Protein AF-X1PYW3-F1 (afdb_monomer)

Foldseek 3Di:
DCCVPVVVVCLVVPPNPVVVVVVVVCCVVPVVVVVVVVVVLCVVQVDAQLSSQCVVPVPCRNVVRVVVVVVVVVVVVVVVVVVVVVVVVVVVVVVD

Sequence (96 aa):
MGNLWRFPYMAGQNGGGTFVLTYAICILALGIPLYVLEASAGKLANRGPVGLFRLINTRWGPWAGWFLVVMTIAIMSYYLVVSGWTLGYAVDAIRG

Structure (mmCIF, N/CA/C/O backbone):
data_AF-X1PYW3-F1
#
_entry.id   AF-X1PYW3-F1
#
loop_
_atom_site.group_PDB
_atom_site.id
_atom_site.type_symbol
_atom_site.label_atom_id
_atom_site.label_alt_id
_atom_site.label_comp_id
_atom_site.label_asym_id
_atom_site.label_entity_id
_atom_site.label_seq_id
_atom_site.pdbx_PDB_ins_code
_atom_site.Cartn_x
_atom_site.Cartn_y
_atom_site.Cartn_z
_atom_site.occupancy
_atom_site.B_iso_or_equiv
_atom_site.auth_seq_id
_atom_site.auth_comp_id
_atom_site.auth_asym_id
_atom_site.auth_atom_id
_atom_site.pdbx_PDB_model_num
ATOM 1 N N . MET A 1 1 ? 1.801 -4.412 -7.876 1.00 48.12 1 MET A N 1
ATOM 2 C CA . MET A 1 1 ? 2.207 -3.920 -9.215 1.00 48.12 1 MET A CA 1
ATOM 3 C C . MET A 1 1 ? 2.163 -2.390 -9.371 1.00 48.12 1 MET A C 1
ATOM 5 O O . MET A 1 1 ? 2.940 -1.873 -10.157 1.00 48.12 1 MET A O 1
ATOM 9 N N . GLY A 1 2 ? 1.342 -1.626 -8.628 1.00 47.88 2 GLY A N 1
ATOM 10 C CA . GLY A 1 2 ? 1.280 -0.153 -8.777 1.00 47.88 2 GLY A CA 1
ATOM 11 C C . GLY A 1 2 ? 2.558 0.618 -8.395 1.00 47.88 2 GLY A C 1
ATOM 12 O O . GLY A 1 2 ? 2.922 1.573 -9.078 1.00 47.88 2 GLY A O 1
ATOM 13 N N . ASN A 1 3 ? 3.286 0.163 -7.368 1.00 56.47 3 ASN A N 1
ATOM 14 C CA . ASN A 1 3 ? 4.542 0.791 -6.928 1.00 56.47 3 ASN A CA 1
ATOM 15 C C . ASN A 1 3 ? 5.734 0.538 -7.870 1.00 56.47 3 ASN A C 1
ATOM 17 O O . ASN A 1 3 ? 6.749 1.208 -7.746 1.00 56.47 3 ASN A O 1
ATOM 21 N N . LEU A 1 4 ? 5.628 -0.418 -8.798 1.00 51.53 4 LEU A N 1
ATOM 22 C CA . LEU A 1 4 ? 6.718 -0.772 -9.714 1.00 51.53 4 LEU A CA 1
ATOM 23 C C . LEU A 1 4 ? 6.777 0.137 -10.945 1.00 51.53 4 LEU A C 1
ATOM 25 O O . LEU A 1 4 ? 7.861 0.356 -11.469 1.00 51.53 4 LEU A O 1
ATOM 29 N N . TRP A 1 5 ? 5.642 0.693 -11.387 1.00 53.88 5 TRP A N 1
ATOM 30 C CA . TRP A 1 5 ? 5.607 1.505 -12.611 1.00 53.88 5 TRP A CA 1
ATOM 31 C C . TRP A 1 5 ? 5.042 2.915 -12.416 1.00 53.88 5 TRP A C 1
ATOM 33 O O . TRP A 1 5 ? 5.574 3.872 -12.973 1.00 53.88 5 TRP A O 1
ATOM 43 N N . ARG A 1 6 ? 4.029 3.099 -11.557 1.00 58.44 6 ARG A N 1
ATOM 44 C CA . ARG A 1 6 ? 3.418 4.423 -11.340 1.00 58.44 6 ARG A CA 1
ATOM 45 C C . ARG A 1 6 ? 4.273 5.327 -10.449 1.00 58.44 6 ARG A C 1
ATOM 47 O O . ARG A 1 6 ? 4.331 6.531 -10.678 1.00 58.44 6 ARG A O 1
ATOM 54 N N . PHE A 1 7 ? 4.957 4.740 -9.469 1.00 63.22 7 PHE A N 1
ATOM 55 C CA . PHE A 1 7 ? 5.861 5.446 -8.560 1.00 63.22 7 PHE A CA 1
ATOM 56 C C . PHE A 1 7 ? 7.082 6.067 -9.272 1.00 63.22 7 PHE A C 1
ATOM 58 O O . PHE A 1 7 ? 7.262 7.278 -9.144 1.00 63.22 7 PHE A O 1
ATOM 65 N N . PRO A 1 8 ? 7.871 5.328 -10.084 1.00 53.62 8 PRO A N 1
ATOM 66 C CA . PRO A 1 8 ? 8.991 5.929 -10.814 1.00 53.62 8 PRO A CA 1
ATOM 67 C C . PRO A 1 8 ? 8.530 6.921 -11.891 1.00 53.62 8 PRO A C 1
ATOM 69 O O . PRO A 1 8 ? 9.201 7.923 -12.117 1.00 53.62 8 PRO A O 1
ATOM 72 N N . TYR A 1 9 ? 7.365 6.700 -12.512 1.00 55.94 9 TYR A N 1
ATOM 73 C CA . TYR A 1 9 ? 6.805 7.621 -13.506 1.00 55.94 9 TYR A CA 1
ATOM 74 C C . TYR A 1 9 ? 6.397 8.974 -12.899 1.00 55.94 9 TYR A C 1
ATOM 76 O O . TYR A 1 9 ? 6.684 10.022 -13.479 1.00 55.94 9 TYR A O 1
ATOM 84 N N . MET A 1 10 ? 5.775 8.973 -11.712 1.00 60.19 10 MET A N 1
ATOM 85 C CA . MET A 1 10 ? 5.452 10.218 -11.006 1.00 60.19 10 MET A CA 1
ATOM 86 C C . MET A 1 10 ? 6.690 10.890 -10.407 1.00 60.19 10 MET A C 1
ATOM 88 O O . MET A 1 10 ? 6.781 12.117 -10.462 1.00 60.19 10 MET A O 1
ATOM 92 N N . ALA A 1 11 ? 7.653 10.111 -9.902 1.00 60.97 11 ALA A N 1
ATOM 93 C CA . ALA A 1 11 ? 8.926 10.637 -9.419 1.00 60.97 11 ALA A CA 1
ATOM 94 C C . ALA A 1 11 ? 9.726 11.301 -10.550 1.00 60.97 11 ALA A C 1
ATOM 96 O O . ALA A 1 11 ? 10.230 12.402 -10.365 1.00 60.97 11 ALA A O 1
ATOM 97 N N . GLY A 1 12 ? 9.776 10.700 -11.743 1.00 59.09 12 GLY A N 1
ATOM 98 C CA . GLY A 1 12 ? 10.476 11.267 -12.898 1.00 59.09 12 GLY A CA 1
ATOM 99 C C . GLY A 1 12 ? 9.906 12.606 -13.382 1.00 59.09 12 GLY A C 1
ATOM 100 O O . GLY A 1 12 ? 10.674 13.490 -13.746 1.00 59.09 12 GLY A O 1
ATOM 101 N N . GLN A 1 13 ? 8.581 12.792 -13.344 1.00 62.16 13 GLN A N 1
ATOM 102 C CA . GLN A 1 13 ? 7.936 14.029 -13.816 1.00 62.16 13 GLN A CA 1
ATOM 103 C C . GLN A 1 13 ? 7.871 15.159 -12.780 1.00 62.16 13 GLN A C 1
ATOM 105 O O . GLN A 1 13 ? 7.817 16.321 -13.166 1.00 62.16 13 GLN A O 1
ATOM 110 N N . ASN A 1 14 ? 7.891 14.852 -11.478 1.00 63.50 14 ASN A N 1
ATOM 111 C CA . ASN A 1 14 ? 7.700 15.846 -10.409 1.00 63.50 14 ASN A CA 1
ATOM 112 C C . ASN A 1 14 ? 8.997 16.194 -9.655 1.00 63.50 14 ASN A C 1
ATOM 114 O O . ASN A 1 14 ? 8.971 16.489 -8.462 1.00 63.50 14 ASN A O 1
ATOM 118 N N . GLY A 1 15 ? 10.147 16.159 -10.334 1.00 65.19 15 GLY A N 1
ATOM 119 C CA . GLY A 1 15 ? 11.419 16.602 -9.746 1.00 65.19 15 GLY A CA 1
ATOM 120 C C . GLY A 1 15 ? 12.161 15.543 -8.923 1.00 65.19 15 GLY A C 1
ATOM 121 O O . GLY A 1 15 ? 12.962 15.888 -8.056 1.00 65.19 15 GLY A O 1
ATOM 122 N N . GLY A 1 16 ? 11.924 14.255 -9.186 1.00 68.12 16 GLY A N 1
ATOM 123 C CA . GLY A 1 16 ? 12.740 13.139 -8.703 1.00 68.12 16 GLY A CA 1
ATOM 124 C C . GLY A 1 16 ? 12.781 13.031 -7.182 1.00 68.12 16 GLY A C 1
ATOM 125 O O . GLY A 1 16 ? 11.860 12.506 -6.557 1.00 68.12 16 GLY A O 1
ATOM 126 N N . GLY A 1 17 ? 13.871 13.522 -6.588 1.00 66.62 17 GLY A N 1
ATOM 127 C CA . GLY A 1 17 ? 14.163 13.401 -5.158 1.00 66.62 17 GLY A CA 1
ATOM 128 C C . GLY A 1 17 ? 13.184 14.150 -4.252 1.00 66.62 17 GLY A C 1
ATOM 129 O O . GLY A 1 17 ? 12.807 13.625 -3.206 1.00 66.62 17 GLY A O 1
ATOM 130 N N . THR A 1 18 ? 12.708 15.331 -4.660 1.00 74.06 18 THR A N 1
ATOM 131 C CA . THR A 1 18 ? 11.751 16.108 -3.852 1.00 74.06 18 THR A CA 1
ATOM 132 C C . THR A 1 18 ? 10.392 15.414 -3.784 1.00 74.06 18 THR A C 1
ATOM 134 O O . THR A 1 18 ? 9.803 15.324 -2.709 1.00 74.06 18 THR A O 1
ATOM 137 N N . PHE A 1 19 ? 9.933 14.827 -4.895 1.00 75.50 19 PHE A N 1
ATOM 138 C CA . PHE A 1 19 ? 8.694 14.048 -4.926 1.00 75.50 19 PHE A CA 1
ATOM 139 C C . PHE A 1 19 ? 8.762 12.824 -4.009 1.00 75.50 19 PHE A C 1
ATOM 141 O O . PHE A 1 19 ? 7.816 12.560 -3.272 1.00 75.50 19 PHE A O 1
ATOM 148 N N . VAL A 1 20 ? 9.886 12.099 -4.009 1.00 77.19 20 VAL A N 1
ATOM 149 C CA . VAL A 1 20 ? 10.071 10.930 -3.135 1.00 77.19 20 VAL A CA 1
ATOM 150 C C . VAL A 1 20 ? 10.023 11.334 -1.659 1.00 77.19 20 VAL A C 1
ATOM 152 O O . VAL A 1 20 ? 9.387 10.644 -0.863 1.00 77.19 20 VAL A O 1
ATOM 155 N N . LEU A 1 21 ? 10.638 12.463 -1.295 1.00 79.50 21 LEU A N 1
ATOM 156 C CA . LEU A 1 21 ? 10.662 12.944 0.086 1.00 79.50 21 LEU A CA 1
ATOM 157 C C . LEU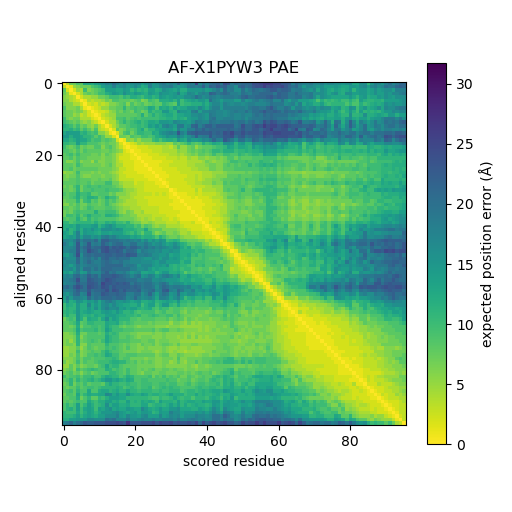 A 1 21 ? 9.267 13.383 0.562 1.00 79.50 21 LEU A C 1
ATOM 159 O O . LEU A 1 21 ? 8.820 12.966 1.630 1.00 79.50 21 LEU A O 1
ATOM 163 N N . THR A 1 22 ? 8.533 14.146 -0.255 1.00 80.38 22 THR A N 1
ATOM 164 C CA . THR A 1 22 ? 7.137 14.517 0.030 1.00 80.38 22 THR A CA 1
ATOM 165 C C . THR A 1 22 ? 6.230 13.287 0.095 1.00 80.38 22 THR A C 1
ATOM 167 O O . THR A 1 22 ? 5.423 13.170 1.014 1.00 80.38 22 THR A O 1
ATOM 170 N N . TYR A 1 23 ? 6.394 12.328 -0.820 1.00 81.62 23 TYR A N 1
ATOM 171 C CA . TYR A 1 23 ? 5.640 11.074 -0.820 1.00 81.62 23 TYR A CA 1
ATOM 172 C C . TYR A 1 23 ? 5.881 10.255 0.454 1.00 81.62 23 TYR A C 1
ATOM 174 O O . TYR A 1 23 ? 4.927 9.758 1.051 1.00 81.62 23 TYR A O 1
ATOM 182 N N . ALA A 1 24 ? 7.133 10.158 0.912 1.00 82.81 24 ALA A N 1
ATOM 183 C CA . ALA A 1 24 ? 7.472 9.471 2.154 1.00 82.81 24 ALA A CA 1
ATOM 184 C C . ALA A 1 24 ? 6.802 10.133 3.368 1.00 82.81 24 ALA A C 1
ATOM 186 O O . ALA A 1 24 ? 6.190 9.440 4.179 1.00 82.81 24 ALA A O 1
ATOM 187 N N . ILE A 1 25 ? 6.838 11.466 3.458 1.00 85.94 25 ILE A N 1
ATOM 188 C CA . ILE A 1 25 ? 6.167 12.212 4.535 1.00 85.94 25 ILE A CA 1
ATOM 189 C C . ILE A 1 25 ? 4.654 11.969 4.498 1.00 85.94 25 ILE A C 1
ATOM 191 O O . ILE A 1 25 ? 4.059 11.669 5.532 1.00 85.94 25 ILE A O 1
ATOM 195 N N . CYS A 1 26 ? 4.025 12.026 3.322 1.00 86.31 26 CYS A N 1
ATOM 196 C CA . CYS A 1 26 ? 2.596 11.749 3.177 1.00 86.31 26 CYS A CA 1
ATOM 197 C C . CYS A 1 26 ? 2.234 10.308 3.565 1.00 86.31 26 CYS A C 1
ATOM 199 O O . CYS A 1 26 ? 1.204 10.090 4.201 1.00 86.31 26 CYS A O 1
ATOM 201 N N . ILE A 1 27 ? 3.067 9.318 3.233 1.00 86.00 27 ILE A N 1
ATOM 202 C CA . ILE A 1 27 ? 2.844 7.932 3.665 1.00 86.00 27 ILE A CA 1
ATOM 203 C C . ILE A 1 27 ? 2.948 7.806 5.181 1.00 86.00 27 ILE A C 1
ATOM 205 O O . ILE A 1 27 ? 2.091 7.166 5.785 1.00 86.00 27 ILE A O 1
ATOM 209 N N . LEU A 1 28 ? 3.966 8.403 5.801 1.00 87.12 28 LEU A N 1
ATOM 210 C CA . LEU A 1 28 ? 4.134 8.335 7.252 1.00 87.12 28 LEU A CA 1
ATOM 211 C C . LEU A 1 28 ? 2.979 9.034 7.982 1.00 87.12 28 LEU A C 1
ATOM 213 O O . LEU A 1 28 ? 2.468 8.507 8.966 1.00 87.12 28 LEU A O 1
ATOM 217 N N . ALA A 1 29 ? 2.545 10.190 7.478 1.00 88.38 29 ALA A N 1
ATOM 218 C CA . ALA A 1 29 ? 1.515 11.008 8.109 1.00 88.38 29 ALA A CA 1
ATOM 219 C C . ALA A 1 29 ? 0.082 10.526 7.844 1.00 88.38 29 ALA A C 1
ATOM 221 O O . ALA A 1 29 ? -0.774 10.695 8.704 1.00 88.38 29 ALA A O 1
ATOM 222 N N . LEU A 1 30 ? -0.206 9.960 6.667 1.00 86.81 30 LEU A N 1
ATOM 223 C CA . LEU A 1 30 ? -1.561 9.555 6.273 1.00 86.81 30 LEU A CA 1
ATOM 224 C C . LEU A 1 30 ? -1.658 8.059 6.000 1.00 86.81 30 LEU A C 1
ATOM 226 O O . LEU A 1 30 ? -2.550 7.405 6.527 1.00 86.81 30 LEU A O 1
ATOM 230 N N . GLY A 1 31 ? -0.735 7.501 5.219 1.00 86.31 31 GLY A N 1
ATOM 231 C CA . GLY A 1 31 ? -0.779 6.094 4.809 1.00 86.31 31 GLY A CA 1
ATOM 232 C C . GLY A 1 31 ? -0.739 5.117 5.985 1.00 86.31 31 GLY A C 1
ATOM 233 O O . GLY A 1 31 ? -1.608 4.255 6.098 1.00 86.31 31 GLY A O 1
ATOM 234 N N . ILE A 1 32 ? 0.238 5.270 6.883 1.00 87.56 32 ILE A N 1
ATOM 235 C CA . ILE A 1 32 ? 0.382 4.412 8.067 1.00 87.56 32 ILE A CA 1
ATOM 236 C C . ILE A 1 32 ? -0.832 4.513 9.001 1.00 87.56 32 ILE A C 1
ATOM 238 O O . ILE A 1 32 ? -1.395 3.464 9.319 1.00 87.56 32 ILE A O 1
ATOM 242 N N . PRO A 1 33 ? -1.279 5.705 9.449 1.00 85.56 33 PRO A N 1
ATOM 243 C CA . PRO A 1 33 ? -2.426 5.773 10.348 1.00 85.56 33 PRO A CA 1
ATOM 244 C C . PRO A 1 33 ? -3.716 5.270 9.697 1.00 85.56 33 PRO A C 1
ATOM 246 O O . PRO A 1 33 ? -4.467 4.564 10.364 1.00 85.56 33 PRO A O 1
ATOM 249 N N . LEU A 1 34 ? -3.957 5.538 8.406 1.00 84.75 34 LEU A N 1
ATOM 250 C CA . LEU A 1 34 ? -5.098 4.957 7.682 1.00 84.75 34 LEU A CA 1
ATOM 251 C C . LEU A 1 34 ? -5.035 3.428 7.660 1.00 84.75 34 LEU A C 1
ATOM 253 O O . LEU A 1 34 ? -6.023 2.776 7.988 1.00 84.75 34 LEU A O 1
ATOM 257 N N . TYR A 1 35 ? -3.871 2.854 7.357 1.00 84.06 35 TYR A N 1
ATOM 258 C CA . TYR A 1 35 ? -3.696 1.404 7.350 1.00 84.06 35 TYR A CA 1
ATOM 259 C C . TYR A 1 35 ? -3.938 0.785 8.733 1.00 84.06 35 TYR A C 1
ATOM 261 O O . TYR A 1 35 ? -4.617 -0.234 8.858 1.00 84.06 35 TYR A O 1
ATOM 269 N N . VAL A 1 36 ? -3.418 1.411 9.793 1.00 83.81 36 VAL A N 1
ATOM 270 C CA . VAL A 1 36 ? -3.634 0.959 11.175 1.00 83.81 36 VAL A CA 1
ATOM 271 C C . VAL A 1 36 ? -5.108 1.069 11.567 1.00 83.81 36 VAL A C 1
ATOM 273 O O . VAL A 1 36 ? -5.624 0.154 12.213 1.00 83.81 36 VAL A O 1
ATOM 276 N N . LEU A 1 37 ? -5.799 2.139 11.165 1.00 81.94 37 LEU A N 1
ATOM 277 C CA . LEU A 1 37 ? -7.236 2.306 11.384 1.00 81.94 37 LEU A CA 1
ATOM 278 C C . LEU A 1 37 ? -8.033 1.199 10.692 1.00 81.94 37 LEU A C 1
ATOM 280 O O . LEU A 1 37 ? -8.841 0.544 11.348 1.00 81.94 37 LEU A O 1
ATOM 284 N N . GLU A 1 38 ? -7.777 0.932 9.412 1.00 78.69 38 GLU A N 1
ATOM 285 C CA . GLU A 1 38 ? -8.463 -0.132 8.672 1.00 78.69 38 GLU A CA 1
ATOM 286 C C . GLU A 1 38 ? -8.177 -1.518 9.261 1.00 78.69 38 GLU A C 1
ATOM 288 O O . GLU A 1 38 ? -9.102 -2.301 9.487 1.00 78.69 38 GLU A O 1
ATOM 293 N N . ALA A 1 39 ? -6.915 -1.816 9.581 1.00 77.62 39 ALA A N 1
ATOM 294 C CA . ALA A 1 39 ? -6.525 -3.087 10.185 1.00 77.62 39 ALA A CA 1
ATOM 295 C C . ALA A 1 39 ? -7.156 -3.286 11.573 1.00 77.62 39 ALA A C 1
ATOM 297 O O . ALA A 1 39 ? -7.591 -4.389 11.910 1.00 77.62 39 ALA A O 1
ATOM 298 N N . SER A 1 40 ? -7.234 -2.226 12.380 1.00 76.38 40 SER A N 1
ATOM 299 C CA . SER A 1 40 ? -7.867 -2.271 13.703 1.00 76.38 40 SER A CA 1
ATOM 300 C C . SER A 1 40 ? -9.381 -2.412 13.588 1.00 76.38 40 SER A C 1
ATOM 302 O O . SER A 1 40 ? -9.972 -3.225 14.295 1.00 76.38 40 SER A O 1
ATOM 304 N N . ALA A 1 41 ? -10.008 -1.692 12.657 1.00 70.75 41 ALA A N 1
ATOM 305 C CA . ALA A 1 41 ? -11.436 -1.799 12.396 1.00 70.75 41 ALA A CA 1
ATOM 306 C C . ALA A 1 41 ? -11.819 -3.193 11.868 1.00 70.75 41 ALA A C 1
ATOM 308 O O . ALA A 1 41 ? -12.816 -3.762 12.307 1.00 70.75 41 ALA A O 1
ATOM 309 N N . GLY A 1 42 ? -10.994 -3.798 11.008 1.00 67.50 42 GLY A N 1
ATOM 310 C CA . GLY A 1 42 ? -11.166 -5.183 10.562 1.00 67.50 42 GLY A CA 1
ATOM 311 C C . GLY A 1 42 ? -11.076 -6.195 11.710 1.00 67.50 42 GLY A C 1
ATOM 312 O O . GLY A 1 42 ? -11.895 -7.113 11.790 1.00 67.50 42 GLY A O 1
ATOM 313 N N . LYS A 1 43 ? -10.137 -5.993 12.646 1.00 67.50 43 LYS A N 1
ATOM 314 C CA . LYS A 1 43 ? -9.998 -6.829 13.852 1.00 67.50 43 LYS A CA 1
ATOM 315 C C . LYS A 1 43 ? -11.173 -6.672 14.821 1.00 67.50 43 LYS A C 1
ATOM 317 O O . LYS A 1 43 ? -11.663 -7.678 15.325 1.00 67.50 43 LYS A O 1
ATOM 322 N N . LEU A 1 44 ? -11.640 -5.443 15.066 1.00 64.62 44 LEU A N 1
ATOM 323 C CA . LEU A 1 44 ? -12.791 -5.180 15.941 1.00 64.62 44 LEU A CA 1
ATOM 324 C C . LEU A 1 44 ? -14.098 -5.719 15.355 1.00 64.62 44 LEU A C 1
ATOM 326 O O . LEU A 1 44 ? -14.930 -6.241 16.091 1.00 64.62 44 LEU A O 1
ATOM 330 N N . ALA A 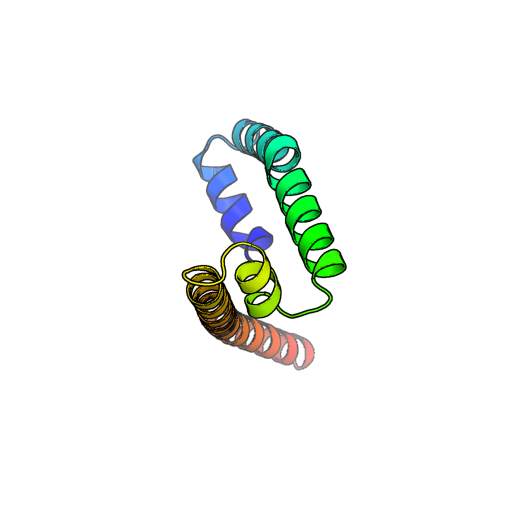1 45 ? -14.291 -5.591 14.041 1.00 63.09 45 ALA A N 1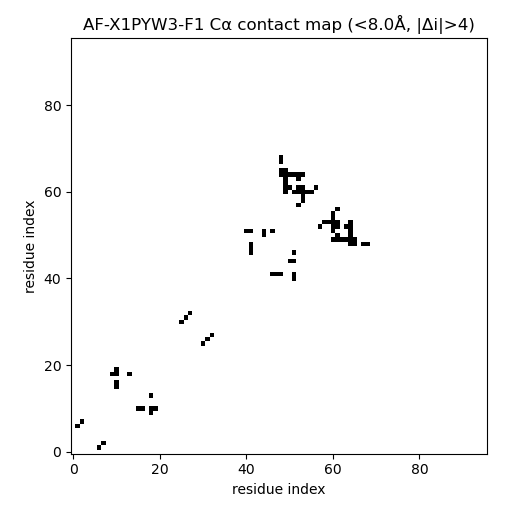
ATOM 331 C CA . ALA A 1 45 ? -15.523 -6.030 13.407 1.00 63.09 45 ALA A CA 1
ATOM 332 C C . ALA A 1 45 ? -15.691 -7.548 13.453 1.00 63.09 45 ALA A C 1
ATOM 334 O O . ALA A 1 45 ? -16.829 -8.005 13.541 1.00 63.09 45 ALA A O 1
ATOM 335 N N . ASN A 1 46 ? -14.598 -8.322 13.333 1.00 59.34 46 ASN A N 1
ATOM 336 C CA . ASN A 1 46 ? -14.622 -9.791 13.183 1.00 59.34 46 ASN A CA 1
ATOM 337 C C . ASN A 1 46 ? -15.662 -10.282 12.142 1.00 59.34 46 ASN A C 1
ATOM 339 O O . ASN A 1 46 ? -16.178 -11.398 12.177 1.00 59.34 46 ASN A O 1
ATOM 343 N N . ARG A 1 47 ? -16.030 -9.380 11.233 1.00 58.06 47 ARG A N 1
ATOM 344 C CA . ARG A 1 47 ? -17.110 -9.429 10.252 1.00 58.06 47 ARG A CA 1
ATOM 345 C C . ARG A 1 47 ? -16.573 -8.670 9.044 1.00 58.06 47 ARG A C 1
ATOM 347 O O . ARG A 1 47 ? -15.817 -7.714 9.207 1.00 58.06 47 ARG A O 1
ATOM 354 N N . GLY A 1 48 ? -16.959 -9.085 7.839 1.00 60.28 48 GLY A N 1
ATOM 355 C CA . GLY A 1 48 ? -16.519 -8.419 6.611 1.00 60.28 48 GLY A CA 1
ATOM 356 C C . GLY A 1 48 ? -16.860 -6.916 6.581 1.00 60.28 48 GLY A C 1
ATOM 357 O O . GLY A 1 48 ? -17.655 -6.449 7.401 1.00 60.28 48 GLY A O 1
ATOM 358 N N . PRO A 1 49 ? -16.326 -6.152 5.614 1.00 58.84 49 PRO A N 1
ATOM 359 C CA . PRO A 1 49 ? -16.491 -4.694 5.523 1.00 58.84 49 PRO A CA 1
ATOM 360 C C . PRO A 1 49 ? -17.957 -4.230 5.604 1.00 58.84 49 PRO A C 1
ATOM 362 O O . PRO A 1 49 ? -18.265 -3.235 6.253 1.00 58.84 49 PRO A O 1
ATOM 365 N N . VAL A 1 50 ? -18.894 -5.008 5.052 1.00 58.41 50 VAL A N 1
ATOM 366 C CA . VAL A 1 50 ? -20.345 -4.752 5.146 1.00 58.41 50 VAL A CA 1
ATOM 367 C C . VAL A 1 50 ? -20.865 -4.798 6.594 1.00 58.41 50 VAL A C 1
ATOM 369 O O . VAL A 1 50 ? -21.755 -4.033 6.959 1.00 58.41 50 VAL A O 1
ATOM 372 N N . GLY A 1 51 ? -20.308 -5.671 7.436 1.00 57.97 51 GLY A N 1
ATOM 373 C CA . GLY A 1 51 ? -20.665 -5.805 8.850 1.00 57.97 51 GLY A CA 1
ATOM 374 C C . GLY A 1 51 ? -20.128 -4.669 9.724 1.00 57.97 51 GLY A C 1
ATOM 375 O O . GLY A 1 51 ? -20.853 -4.196 10.596 1.00 57.97 51 GLY A O 1
ATOM 376 N N . LEU A 1 52 ? -18.910 -4.187 9.448 1.00 62.91 52 LEU A N 1
ATOM 377 C CA . LEU A 1 52 ? -18.316 -3.040 10.146 1.00 62.91 52 LEU A CA 1
ATOM 378 C C . LEU A 1 52 ? -19.124 -1.759 9.894 1.00 62.91 52 LEU A C 1
ATOM 380 O O . LEU A 1 52 ? -19.539 -1.087 10.836 1.00 62.91 52 LEU A O 1
ATOM 384 N N . PHE A 1 53 ? -19.409 -1.442 8.628 1.00 61.03 53 PHE A N 1
ATOM 385 C CA . PHE A 1 53 ? -20.160 -0.230 8.302 1.00 61.03 53 PHE A CA 1
ATOM 386 C C . PHE A 1 53 ? -21.612 -0.287 8.796 1.00 61.03 53 PHE A C 1
ATOM 388 O O . PHE A 1 53 ? -22.157 0.738 9.206 1.00 61.03 53 PHE A O 1
ATOM 395 N N . ARG A 1 54 ? -22.228 -1.477 8.846 1.00 58.62 54 ARG A N 1
ATOM 396 C CA . ARG A 1 54 ? -23.558 -1.669 9.448 1.00 58.62 54 ARG A CA 1
ATOM 397 C C . ARG A 1 54 ? -23.582 -1.365 10.953 1.00 58.62 54 ARG A C 1
ATOM 399 O O . ARG A 1 54 ? -24.623 -0.926 11.441 1.00 58.62 54 ARG A O 1
ATOM 406 N N . LEU A 1 55 ? -22.467 -1.572 11.662 1.00 60.09 55 LEU A N 1
ATOM 407 C CA . LEU A 1 55 ? -22.325 -1.247 13.088 1.00 60.09 55 LEU A CA 1
ATOM 408 C C . LEU A 1 55 ? -22.224 0.267 13.333 1.00 60.09 55 LEU A C 1
ATOM 410 O O . LEU A 1 55 ? -22.746 0.760 14.325 1.00 60.09 55 LEU A O 1
ATOM 414 N N . ILE A 1 56 ? -21.578 0.995 12.417 1.00 63.41 56 ILE A N 1
ATOM 415 C CA . ILE A 1 56 ? -21.365 2.448 12.519 1.00 63.41 56 ILE A CA 1
ATOM 416 C C . ILE A 1 56 ? -22.631 3.223 12.125 1.00 63.41 56 ILE A C 1
ATOM 418 O O . ILE A 1 56 ? -22.982 4.208 12.769 1.00 63.41 56 ILE A O 1
ATOM 422 N N . ASN A 1 57 ? -23.340 2.793 11.075 1.00 59.09 57 ASN A N 1
ATOM 423 C CA . ASN A 1 57 ? -24.599 3.413 10.667 1.00 59.09 57 ASN A CA 1
ATOM 424 C C . ASN A 1 57 ? -25.520 2.392 9.983 1.00 59.09 57 ASN A C 1
ATOM 426 O O . ASN A 1 57 ? -25.273 1.964 8.856 1.00 59.09 57 ASN A O 1
ATOM 430 N N . THR A 1 58 ? -26.622 2.029 10.643 1.00 58.12 58 THR A N 1
ATOM 431 C CA . THR A 1 58 ? -27.514 0.951 10.182 1.00 58.12 58 THR A CA 1
ATOM 432 C C . THR A 1 58 ? -28.205 1.244 8.842 1.00 58.12 58 THR A C 1
ATOM 434 O O . THR A 1 58 ? -28.527 0.304 8.118 1.00 58.12 58 THR A O 1
ATOM 437 N N . ARG A 1 59 ? -28.414 2.521 8.476 1.00 58.84 59 ARG A N 1
ATOM 438 C CA . ARG A 1 59 ? -29.122 2.882 7.231 1.00 58.84 59 ARG A CA 1
ATOM 439 C C . ARG A 1 59 ? -28.223 3.031 6.007 1.00 58.84 59 ARG A C 1
ATOM 441 O O . ARG A 1 59 ? -28.596 2.565 4.939 1.00 58.84 59 ARG A O 1
ATOM 448 N N . TRP A 1 60 ? -27.061 3.662 6.152 1.00 60.91 60 TRP A N 1
ATOM 449 C CA . TRP A 1 60 ? -26.175 3.988 5.019 1.00 60.91 60 TRP A CA 1
ATOM 450 C C . TRP A 1 60 ? -24.901 3.139 4.985 1.00 60.91 60 TRP A C 1
ATOM 452 O O . TRP A 1 60 ? -24.290 2.959 3.934 1.00 60.91 60 TRP A O 1
ATOM 462 N N . GLY A 1 61 ? -24.524 2.561 6.124 1.00 63.28 61 GLY A N 1
ATOM 463 C CA . GLY A 1 61 ? -23.352 1.713 6.262 1.00 63.28 61 GLY A CA 1
ATOM 464 C C . GLY A 1 61 ? -23.325 0.475 5.356 1.00 63.28 61 GLY A C 1
ATOM 465 O O . GLY A 1 61 ? -22.314 0.253 4.689 1.00 63.28 61 GLY A O 1
ATOM 466 N N . PRO A 1 62 ? -24.398 -0.335 5.249 1.00 66.44 62 PRO A N 1
ATOM 467 C CA . PRO A 1 62 ? -24.346 -1.525 4.400 1.00 66.44 62 PRO A CA 1
ATOM 468 C C . PRO A 1 62 ? -24.182 -1.194 2.906 1.00 66.44 62 PRO A C 1
ATOM 470 O O . PRO A 1 62 ? -23.580 -1.986 2.184 1.00 66.44 62 PRO A O 1
ATOM 473 N N . TRP A 1 63 ? -24.642 -0.023 2.450 1.00 69.69 63 TRP A N 1
ATOM 474 C CA . TRP A 1 63 ? -24.470 0.432 1.064 1.00 69.69 63 TRP A CA 1
ATOM 475 C C . TRP A 1 63 ? -23.008 0.793 0.763 1.00 69.69 63 TRP A C 1
ATOM 477 O O . TRP A 1 63 ? -22.451 0.340 -0.235 1.00 69.69 63 TRP A O 1
ATOM 487 N N . ALA A 1 64 ? -22.353 1.521 1.675 1.00 73.44 64 ALA A N 1
ATOM 488 C CA . ALA A 1 64 ? -20.926 1.833 1.574 1.00 73.44 64 ALA A CA 1
ATOM 489 C C . ALA A 1 64 ? -20.051 0.565 1.602 1.00 73.44 64 ALA A C 1
ATOM 491 O O . ALA A 1 64 ? -19.109 0.436 0.822 1.00 73.44 64 ALA A O 1
ATOM 492 N N . GLY A 1 65 ? -20.403 -0.409 2.447 1.00 71.88 65 GLY A N 1
ATOM 493 C CA . GLY A 1 65 ? -19.712 -1.697 2.502 1.00 71.88 65 GLY A CA 1
ATOM 494 C C . GLY A 1 65 ? -19.832 -2.501 1.203 1.00 71.88 65 GLY A C 1
ATOM 495 O O . GLY A 1 65 ? -18.837 -3.048 0.733 1.00 71.88 65 GLY A O 1
ATOM 496 N N . TRP A 1 66 ? -21.022 -2.554 0.596 1.00 74.38 66 TRP A N 1
ATOM 497 C CA . TRP A 1 66 ? -21.219 -3.213 -0.702 1.00 74.38 66 TRP A CA 1
ATOM 498 C C . TRP A 1 66 ? -20.465 -2.512 -1.830 1.00 74.38 66 TRP A C 1
ATOM 500 O O . TRP A 1 66 ? -19.850 -3.179 -2.660 1.00 74.38 66 TRP A O 1
ATOM 510 N N . PHE A 1 67 ? -20.454 -1.179 -1.833 1.00 80.12 67 PHE A N 1
ATOM 511 C CA . PHE A 1 67 ? -19.694 -0.403 -2.808 1.00 80.12 67 PHE A CA 1
ATOM 512 C C . PHE A 1 67 ? -18.191 -0.706 -2.739 1.00 80.12 67 PHE A C 1
ATOM 514 O O . PHE A 1 67 ? -17.562 -0.922 -3.774 1.00 80.12 67 PHE A O 1
ATOM 521 N N . LEU A 1 68 ? -17.628 -0.809 -1.529 1.00 79.44 68 LEU A N 1
ATOM 522 C CA . LEU A 1 68 ? -16.232 -1.209 -1.331 1.00 79.44 6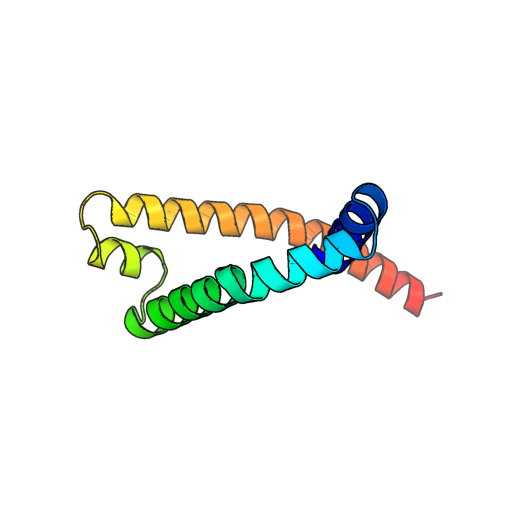8 LEU A CA 1
ATOM 523 C C . LEU A 1 68 ? -15.948 -2.611 -1.882 1.00 79.44 68 LEU A C 1
ATOM 525 O O . LEU A 1 68 ? -14.954 -2.791 -2.576 1.00 79.44 68 LEU A O 1
ATOM 529 N N . VAL A 1 69 ? -16.832 -3.584 -1.641 1.00 81.81 69 VAL A N 1
ATOM 530 C CA . VAL A 1 69 ? -16.673 -4.951 -2.171 1.00 81.81 69 VAL A CA 1
ATOM 531 C C . VAL A 1 69 ? -16.680 -4.958 -3.702 1.00 81.81 69 VAL A C 1
ATOM 533 O O . VAL A 1 69 ? -15.809 -5.574 -4.313 1.00 81.81 69 VAL A O 1
ATOM 536 N N . VAL A 1 70 ? -17.617 -4.241 -4.330 1.00 87.56 70 VAL A N 1
ATOM 537 C CA . VAL A 1 70 ? -17.692 -4.132 -5.797 1.00 87.56 70 VAL A CA 1
ATOM 538 C C . VAL A 1 70 ? -16.434 -3.470 -6.363 1.00 87.56 70 VAL A C 1
ATOM 540 O O . VAL A 1 70 ? -15.858 -3.975 -7.325 1.00 87.56 70 VAL A O 1
ATOM 543 N N . MET A 1 71 ? -15.961 -2.391 -5.734 1.00 85.88 71 MET A N 1
ATOM 544 C CA . MET A 1 71 ? -14.697 -1.737 -6.085 1.00 85.88 71 MET A CA 1
ATOM 545 C C . MET A 1 71 ? -13.511 -2.704 -5.986 1.00 85.88 71 MET A C 1
ATOM 547 O O . MET A 1 71 ? -12.720 -2.797 -6.923 1.00 85.88 71 MET A O 1
ATOM 551 N N . THR A 1 72 ? -13.395 -3.471 -4.896 1.00 84.81 72 THR A N 1
ATOM 552 C CA . THR A 1 72 ? -12.325 -4.467 -4.732 1.00 84.81 72 THR A CA 1
ATOM 553 C C . THR A 1 72 ? -12.380 -5.534 -5.824 1.00 84.81 72 THR A C 1
ATOM 555 O O . THR A 1 72 ? -11.340 -5.851 -6.397 1.00 84.81 72 THR A O 1
ATOM 558 N N . ILE A 1 73 ? -13.565 -6.045 -6.170 1.00 88.19 73 ILE A N 1
ATOM 559 C CA . ILE A 1 73 ? -13.727 -7.032 -7.250 1.00 88.19 73 ILE A CA 1
ATOM 560 C C . ILE A 1 73 ? -13.293 -6.444 -8.597 1.00 88.19 73 ILE A C 1
ATOM 562 O O . ILE A 1 73 ? -12.529 -7.079 -9.323 1.00 88.19 73 ILE A O 1
ATOM 566 N N . ALA A 1 74 ? -13.724 -5.222 -8.920 1.00 88.88 74 ALA A N 1
ATOM 567 C CA . ALA A 1 74 ? -13.349 -4.555 -10.165 1.00 88.88 74 ALA A CA 1
ATOM 568 C C . ALA A 1 74 ? -11.826 -4.355 -10.268 1.00 88.88 74 ALA A C 1
ATOM 570 O O . ALA A 1 74 ? -11.215 -4.662 -11.293 1.00 88.88 74 ALA A O 1
ATOM 571 N N . ILE A 1 75 ? -11.198 -3.909 -9.176 1.00 87.31 75 ILE A N 1
ATOM 572 C CA . ILE A 1 75 ? -9.746 -3.742 -9.088 1.00 87.31 75 ILE A CA 1
ATOM 573 C C . ILE A 1 75 ? -9.039 -5.095 -9.250 1.00 87.31 75 ILE A C 1
ATOM 575 O O . ILE A 1 75 ? -8.077 -5.206 -10.011 1.00 87.31 75 ILE A O 1
ATOM 579 N N . MET A 1 76 ? -9.523 -6.138 -8.574 1.00 86.00 76 MET A N 1
ATOM 580 C CA . MET A 1 76 ? -8.945 -7.478 -8.642 1.00 86.00 76 MET A CA 1
ATOM 581 C C . MET A 1 76 ? -9.032 -8.062 -10.055 1.00 86.00 76 MET A C 1
ATOM 583 O O . MET A 1 76 ? -8.051 -8.629 -10.526 1.00 86.00 76 MET A O 1
ATOM 587 N N . SER A 1 77 ? -10.144 -7.852 -10.768 1.00 89.44 77 SER A N 1
ATOM 588 C CA . SER A 1 77 ? -10.302 -8.279 -12.164 1.00 89.44 77 SER A CA 1
ATOM 589 C C . SER A 1 77 ? -9.233 -7.672 -13.075 1.00 89.44 77 SER A C 1
ATOM 591 O O . SER A 1 77 ? -8.651 -8.382 -13.890 1.00 89.44 77 SER A O 1
ATOM 593 N N . TYR A 1 78 ? -8.936 -6.378 -12.922 1.00 85.94 78 TYR A N 1
ATOM 594 C CA . TYR A 1 78 ? -7.860 -5.729 -13.675 1.00 85.94 78 TYR A CA 1
ATOM 595 C C . TYR A 1 78 ? -6.487 -6.319 -13.321 1.00 85.94 78 TYR A C 1
ATOM 597 O O . TYR A 1 78 ? -5.701 -6.658 -14.206 1.00 85.94 78 TYR A O 1
ATOM 605 N N . TYR A 1 79 ? -6.203 -6.500 -12.027 1.00 82.25 79 TYR A N 1
ATOM 606 C CA . TYR A 1 79 ? -4.922 -7.055 -11.587 1.00 82.25 79 TYR A CA 1
ATOM 607 C C . TYR A 1 79 ? -4.709 -8.515 -12.001 1.00 82.25 79 TYR A C 1
ATOM 609 O O . TYR A 1 79 ? -3.566 -8.883 -12.261 1.00 82.25 79 TYR A O 1
ATOM 617 N N . LEU A 1 80 ? -5.769 -9.322 -12.100 1.00 86.19 80 LEU A N 1
ATOM 618 C CA . LEU A 1 80 ? -5.700 -10.713 -12.560 1.00 86.19 80 LEU A CA 1
ATOM 619 C C . LEU A 1 80 ? -5.280 -10.822 -14.030 1.00 86.19 80 LEU A C 1
ATOM 621 O O . LEU A 1 80 ? -4.497 -11.698 -14.383 1.00 86.19 80 LEU A O 1
ATOM 625 N N . VAL A 1 81 ? -5.756 -9.916 -14.888 1.00 88.00 81 VAL A N 1
ATOM 626 C CA . VAL A 1 81 ? -5.340 -9.882 -16.300 1.00 88.00 81 VAL A CA 1
ATOM 627 C C . VAL A 1 81 ? -3.852 -9.539 -16.408 1.00 88.00 81 VAL A C 1
ATOM 629 O O . VAL A 1 81 ? -3.097 -10.231 -17.090 1.00 88.00 81 VAL A O 1
ATOM 632 N N . VAL A 1 82 ? -3.404 -8.517 -15.670 1.00 84.38 82 VAL A N 1
ATOM 633 C CA . VAL A 1 82 ? -1.996 -8.088 -15.659 1.00 84.38 82 VAL A CA 1
ATOM 634 C C . VAL A 1 82 ? -1.076 -9.168 -15.074 1.00 84.38 82 VAL A C 1
ATOM 636 O O . VAL A 1 82 ? 0.017 -9.409 -15.596 1.00 84.38 82 VAL A O 1
ATOM 639 N N . SER A 1 83 ? -1.491 -9.847 -14.000 1.00 81.44 83 SER A N 1
ATOM 640 C CA . SER A 1 83 ? -0.713 -10.955 -13.438 1.00 81.44 83 SER A CA 1
ATOM 641 C C . SER A 1 83 ? -0.678 -12.159 -14.379 1.00 81.44 83 SER A C 1
ATOM 643 O O . SER A 1 83 ? 0.369 -12.791 -14.488 1.00 81.44 83 SER A O 1
ATOM 645 N N . GLY A 1 84 ? -1.760 -12.428 -15.115 1.00 84.88 84 GLY A N 1
ATOM 646 C CA .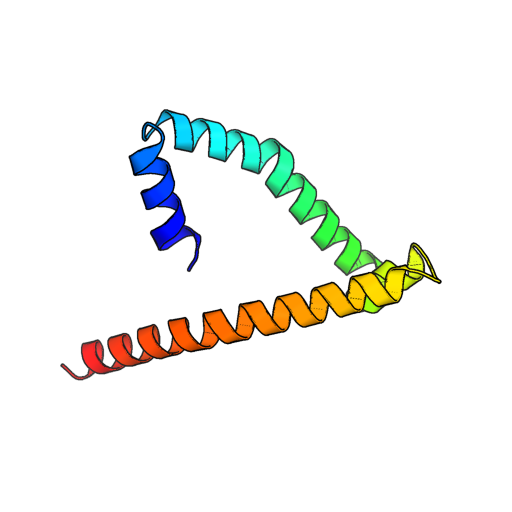 GLY A 1 84 ? -1.808 -13.453 -16.157 1.00 84.88 84 GLY A CA 1
ATOM 647 C C . GLY A 1 84 ? -0.769 -13.224 -17.255 1.00 84.88 84 GLY A C 1
ATOM 648 O O . GLY A 1 84 ? -0.034 -14.146 -17.598 1.00 84.88 84 GLY A O 1
ATOM 649 N N . TRP A 1 85 ? -0.628 -11.988 -17.745 1.00 83.94 85 TRP A N 1
ATOM 650 C CA . TRP A 1 85 ? 0.428 -11.648 -18.710 1.00 83.94 85 TRP A CA 1
ATOM 651 C C . TRP A 1 85 ? 1.822 -11.836 -18.111 1.00 83.94 85 TRP A C 1
ATOM 653 O O . TRP A 1 85 ? 2.695 -12.412 -18.751 1.00 83.94 85 TRP A O 1
ATOM 663 N N . THR A 1 86 ? 2.016 -11.420 -16.857 1.00 82.31 86 THR A N 1
ATOM 664 C CA . THR A 1 86 ? 3.302 -11.569 -16.155 1.00 82.31 86 THR A CA 1
ATOM 665 C C . THR A 1 86 ? 3.689 -13.044 -15.996 1.00 82.31 86 THR A C 1
ATOM 667 O O . THR A 1 86 ? 4.848 -13.396 -16.188 1.00 82.31 86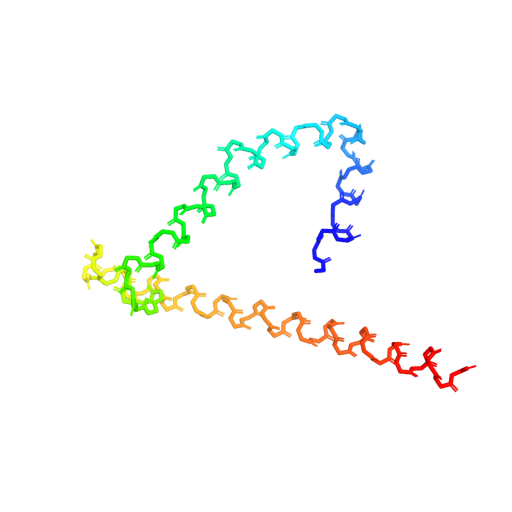 THR A O 1
ATOM 670 N N . LEU A 1 87 ? 2.725 -13.916 -15.683 1.00 82.19 87 LEU A N 1
ATOM 671 C CA . LEU A 1 87 ? 2.930 -15.364 -15.604 1.00 82.19 87 LEU A CA 1
ATOM 672 C C . LEU A 1 87 ? 3.206 -15.982 -16.977 1.00 82.19 87 LEU A C 1
ATOM 674 O O . LEU A 1 87 ? 4.071 -16.845 -17.069 1.00 82.19 87 LEU A O 1
ATOM 678 N N . GLY A 1 88 ? 2.525 -15.529 -18.033 1.00 83.56 88 GLY A N 1
ATOM 679 C CA . GLY A 1 88 ? 2.811 -15.947 -19.409 1.00 83.56 88 GLY A CA 1
ATOM 680 C C . GLY A 1 88 ? 4.257 -15.645 -19.801 1.00 83.56 88 GLY A C 1
ATOM 681 O O . GLY A 1 88 ? 4.992 -16.555 -20.173 1.00 83.56 88 GLY A O 1
ATOM 682 N N . TYR A 1 89 ? 4.702 -14.404 -19.583 1.00 80.62 89 TYR A N 1
ATOM 683 C CA . TYR A 1 89 ? 6.098 -14.017 -19.801 1.00 80.62 89 TYR A CA 1
ATOM 684 C C . TYR A 1 89 ? 7.079 -14.789 -18.912 1.00 80.62 89 TYR A C 1
ATOM 686 O O . TYR A 1 89 ? 8.163 -15.135 -19.368 1.00 80.62 89 TYR A O 1
ATOM 694 N N . ALA A 1 90 ? 6.719 -15.083 -17.660 1.00 81.81 90 ALA A N 1
ATOM 695 C CA . ALA A 1 90 ? 7.564 -15.880 -16.774 1.00 81.81 90 ALA A CA 1
ATOM 696 C C . ALA A 1 90 ? 7.718 -17.325 -17.274 1.00 81.81 90 ALA A C 1
ATOM 698 O O . ALA A 1 90 ? 8.811 -17.876 -17.215 1.00 81.81 90 ALA A O 1
ATOM 699 N N . VAL A 1 91 ? 6.647 -17.936 -17.789 1.00 84.69 91 VAL A N 1
ATOM 700 C CA . VAL A 1 91 ? 6.692 -19.289 -18.359 1.00 84.69 91 VAL A CA 1
ATOM 701 C C . VAL A 1 91 ? 7.495 -19.315 -19.659 1.00 84.69 91 VAL A C 1
ATOM 703 O O . VAL A 1 91 ? 8.306 -20.222 -19.826 1.00 84.69 91 VAL A O 1
ATOM 706 N N . ASP A 1 92 ? 7.328 -18.327 -20.543 1.00 83.94 92 ASP A N 1
ATOM 707 C CA . ASP A 1 92 ? 8.153 -18.199 -21.754 1.00 83.94 92 ASP A CA 1
ATOM 708 C C . ASP A 1 92 ? 9.633 -17.977 -21.417 1.00 83.94 92 ASP A C 1
ATOM 710 O O . ASP A 1 92 ? 10.495 -18.582 -22.043 1.00 83.94 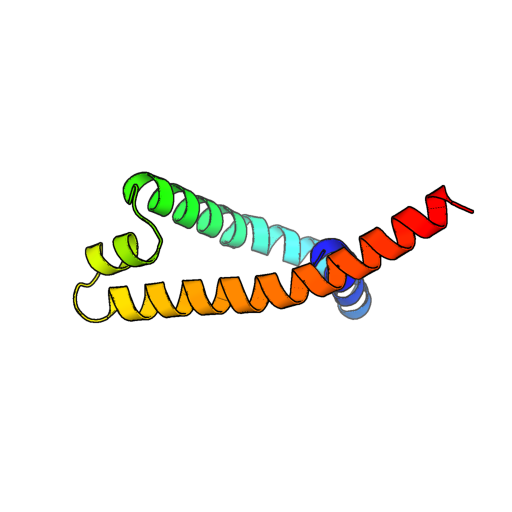92 ASP A O 1
ATOM 714 N N . ALA A 1 93 ? 9.946 -17.195 -20.381 1.00 81.81 93 ALA A N 1
ATOM 715 C CA . ALA A 1 93 ? 11.323 -16.980 -19.933 1.00 81.81 93 ALA A CA 1
ATOM 716 C C . ALA A 1 93 ? 11.987 -18.232 -19.328 1.00 81.81 93 ALA A C 1
ATOM 718 O O . ALA A 1 93 ? 13.209 -18.314 -19.315 1.00 81.81 93 ALA A O 1
ATOM 719 N N . ILE A 1 94 ? 11.203 -19.183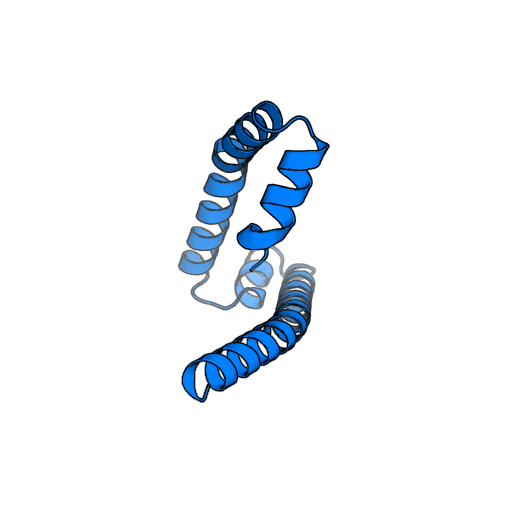 -18.802 1.00 85.19 94 ILE A N 1
ATOM 720 C CA . ILE A 1 94 ? 11.703 -20.464 -18.264 1.00 85.19 94 ILE A CA 1
ATOM 721 C C . ILE A 1 94 ? 11.785 -21.543 -19.361 1.00 85.19 94 ILE A C 1
ATOM 723 O O . ILE A 1 94 ? 12.531 -22.509 -19.216 1.00 85.19 94 ILE A O 1
ATOM 727 N N . ARG A 1 95 ? 10.973 -21.425 -20.421 1.00 77.44 95 ARG A N 1
ATOM 728 C CA . ARG A 1 95 ? 10.945 -22.357 -21.562 1.00 77.44 95 ARG A CA 1
ATOM 729 C C . ARG A 1 95 ? 11.878 -21.957 -22.710 1.00 77.44 95 ARG A C 1
ATOM 731 O O . ARG A 1 95 ? 12.138 -22.811 -23.558 1.00 77.44 95 ARG A O 1
ATOM 738 N N . GLY A 1 96 ? 12.308 -20.696 -22.761 1.00 53.75 96 GLY A N 1
ATOM 739 C CA . GLY A 1 96 ? 13.463 -20.241 -23.546 1.00 53.75 96 GLY A CA 1
ATOM 740 C C . GLY A 1 96 ? 14.789 -20.622 -22.901 1.00 53.75 96 GLY A C 1
ATOM 741 O O . GLY A 1 96 ? 15.812 -20.441 -23.595 1.00 53.75 96 GLY A O 1
#

Solvent-accessible surface area (backbone atoms only — not comparable to full-atom values): 5231 Å² total; per-residue (Å²): 117,64,73,76,54,55,47,58,54,51,22,67,74,54,64,37,68,60,37,50,53,55,50,51,50,49,35,64,71,46,48,50,55,52,51,52,50,53,55,48,49,48,62,73,42,78,41,58,64,37,52,39,29,33,72,76,33,76,84,61,16,43,58,56,22,49,52,51,50,53,51,51,50,57,52,47,56,55,50,50,54,57,49,49,52,53,50,51,54,52,51,51,66,71,73,104

pLDDT: mean 73.29, std 12.05, range [47.88, 89.44]

Mean predicted aligned error: 10.53 Å

InterPro domains:
  IPR000175 Sodium:neurotransmitter symporter [PF00209] (1-93)
  IPR000175 Sodium:neurotransmitter symporter [PR00176] (18-37)
  IPR000175 Sodium:neurotransmitter symporter [PR00176] (63-89)
  IPR000175 Sodium:neurotransmitter symporter [PS00610] (5-19)
  IPR000175 Sodium:neurotransmitter symporter [PS50267] (1-96)
  IPR000175 Sodium:neurotransmitter sym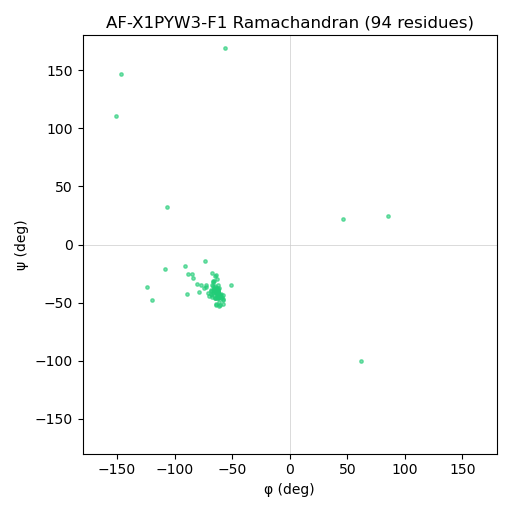porter [PTHR42948] (1-94)
  IPR037272 Sodium:neurotransmitter symporter superfamily [SSF161070] (1-95)

Secondary structure (DSSP, 8-state):
-HHHHHHHHHHHHTTTHHHHHHHHHHIIIIIHHHHHHHHHHHHHH-S-HHHHHHHH-TTTHHHHHHHHHHHHHHHHHHHHHHHHHHHHHHHHHHH-

Radius of gyration: 18.7 Å; Cα contacts (8 Å, |Δi|>4): 46; chains: 1; bounding box: 43×39×40 Å

Organism: NCBI:txid412755